Protein AF-A0A163JU99-F1 (afdb_monomer_lite)

Sequence (98 aa):
MFKSRKNGVNRFAAATATHRQRIQVEHNSVLDSEYPFRLNFYNKPPAMDITIEEFELFALDRLQVLKVVEMAKIRNRSDEDYKKDIQHALDTYLPMKS

Foldseek 3Di:
DDDDDDPDDPPVVVVVPPDPPPPPLPPDPCPCPPDVDPDDPCPDPDSDDDDPVVVVLLVVLVVQLVVQLVVCVVVVHDPVVSVVSNVVSCCPSPVPDD

pLDDT: mean 77.82, std 16.88, range [46.78, 97.06]

Secondary structure (DSSP, 8-state):
----------HHHHTT-S----------S-TTTS--SS-----S-------HHHHHHHHHHHHHHHHHHHHHHHTT--HHHHHHHHHHHHHHH-----

Organism: Absidia glauca (NCBI:txid4829)

Radius of gyration: 24.75 Å; chains: 1; bounding box: 75×51×43 Å

Structure (mmCIF, N/CA/C/O backbone):
data_AF-A0A163JU99-F1
#
_entry.id   AF-A0A163JU99-F1
#
loop_
_atom_site.group_PDB
_atom_site.id
_atom_site.type_symbol
_atom_site.label_atom_id
_atom_site.label_alt_id
_atom_site.label_comp_id
_atom_site.label_asym_id
_atom_site.label_entity_id
_atom_site.label_seq_id
_atom_site.pdbx_PDB_ins_code
_atom_site.Cartn_x
_atom_site.Cartn_y
_atom_site.Cartn_z
_atom_site.occupancy
_atom_site.B_iso_or_equiv
_atom_site.auth_seq_id
_atom_site.auth_comp_id
_atom_site.auth_asym_id
_atom_site.auth_atom_id
_atom_site.pdbx_PDB_model_num
ATOM 1 N N . MET A 1 1 ? 61.504 -42.811 -13.954 1.00 47.22 1 MET A N 1
ATOM 2 C CA . MET A 1 1 ? 61.089 -41.389 -13.901 1.00 47.22 1 MET A CA 1
ATOM 3 C C . MET A 1 1 ? 59.569 -41.336 -13.790 1.00 47.22 1 MET A C 1
ATOM 5 O O . MET A 1 1 ? 58.893 -41.754 -14.718 1.00 47.22 1 MET A O 1
ATOM 9 N N . PHE A 1 2 ? 59.029 -40.913 -12.644 1.00 49.62 2 PHE A N 1
ATOM 10 C CA . PHE A 1 2 ? 57.584 -40.862 -12.373 1.00 49.62 2 PHE A CA 1
ATOM 11 C C . PHE A 1 2 ? 57.014 -39.478 -12.682 1.00 49.62 2 PHE A C 1
ATOM 13 O O . PHE A 1 2 ? 57.546 -38.508 -12.149 1.00 49.62 2 PHE A O 1
ATOM 20 N N . LYS A 1 3 ? 55.890 -39.384 -13.410 1.00 54.06 3 LYS A N 1
ATOM 21 C CA . LYS A 1 3 ? 54.913 -38.287 -13.247 1.00 54.06 3 LYS A CA 1
ATOM 22 C C . LYS A 1 3 ? 53.481 -38.787 -13.482 1.00 54.06 3 LYS A C 1
ATOM 24 O O . LYS A 1 3 ? 53.049 -38.975 -14.612 1.00 54.06 3 LYS A O 1
ATOM 29 N N . SER A 1 4 ? 52.763 -38.980 -12.376 1.00 58.34 4 SER A N 1
ATOM 30 C CA . SER A 1 4 ? 51.311 -39.177 -12.309 1.00 58.34 4 SER A CA 1
ATOM 31 C C . SER A 1 4 ? 50.598 -37.849 -12.598 1.00 58.34 4 SER A C 1
ATOM 33 O O . SER A 1 4 ? 50.886 -36.839 -11.951 1.00 58.34 4 SER A O 1
ATOM 35 N N . ARG A 1 5 ? 49.688 -37.831 -13.582 1.00 57.56 5 ARG A N 1
ATOM 36 C CA . ARG A 1 5 ? 48.796 -36.693 -13.847 1.00 57.56 5 ARG A CA 1
ATOM 37 C C . ARG A 1 5 ? 47.585 -36.806 -12.922 1.00 57.56 5 ARG A C 1
ATOM 39 O O . ARG A 1 5 ? 46.739 -37.674 -13.105 1.00 57.56 5 ARG A O 1
ATOM 46 N N . LYS A 1 6 ? 47.513 -35.934 -11.917 1.00 58.91 6 LYS A N 1
ATOM 47 C CA . LYS A 1 6 ? 46.344 -35.809 -11.040 1.00 58.91 6 LYS A CA 1
ATOM 48 C C . LYS A 1 6 ? 45.259 -35.027 -11.784 1.00 58.91 6 LYS A C 1
ATOM 50 O O . LYS A 1 6 ? 45.405 -33.823 -11.976 1.00 58.91 6 LYS A O 1
ATOM 55 N N . ASN A 1 7 ? 44.180 -35.700 -12.182 1.00 64.12 7 ASN A N 1
ATOM 56 C CA . ASN A 1 7 ? 42.934 -35.040 -12.573 1.00 64.12 7 ASN A CA 1
ATOM 57 C C . ASN A 1 7 ? 42.321 -34.400 -11.321 1.00 64.12 7 ASN A C 1
ATOM 59 O O . ASN A 1 7 ? 41.635 -35.059 -10.542 1.00 64.12 7 ASN A O 1
ATOM 63 N N . GLY A 1 8 ? 42.621 -33.123 -11.092 1.00 60.16 8 GLY A N 1
ATOM 64 C CA . GLY A 1 8 ? 41.973 -32.334 -10.053 1.00 60.16 8 GLY A CA 1
ATOM 65 C C . GLY A 1 8 ? 40.538 -32.037 -10.465 1.00 60.16 8 GLY A C 1
ATOM 66 O O . GLY A 1 8 ? 40.300 -31.183 -11.313 1.00 60.16 8 GLY A O 1
ATOM 67 N N . VAL A 1 9 ? 39.575 -32.744 -9.878 1.00 64.81 9 VAL A N 1
ATOM 68 C CA . VAL A 1 9 ? 38.166 -32.358 -9.968 1.00 64.81 9 VAL A CA 1
ATOM 69 C C . VAL A 1 9 ? 38.017 -31.045 -9.200 1.00 64.81 9 VAL A C 1
ATOM 71 O O . VAL A 1 9 ? 38.246 -30.993 -7.990 1.00 64.81 9 VAL A O 1
ATOM 74 N N . ASN A 1 10 ? 37.679 -29.966 -9.904 1.00 65.00 10 ASN A N 1
ATOM 75 C CA . ASN A 1 10 ? 37.463 -28.657 -9.298 1.00 65.00 10 ASN A CA 1
ATOM 76 C C . ASN A 1 10 ? 36.257 -28.727 -8.347 1.00 65.00 10 ASN A C 1
ATOM 78 O O . ASN A 1 10 ? 35.111 -28.678 -8.786 1.00 65.00 10 ASN A O 1
ATOM 82 N N . ARG A 1 11 ? 36.511 -28.806 -7.033 1.00 58.06 11 ARG A N 1
ATOM 83 C CA . ARG A 1 11 ? 35.480 -28.807 -5.969 1.00 58.06 11 ARG A CA 1
ATOM 84 C C . ARG A 1 11 ? 34.517 -27.617 -6.060 1.00 58.06 11 ARG A C 1
ATOM 86 O O . ARG A 1 11 ? 33.373 -27.729 -5.638 1.00 58.06 11 ARG A O 1
ATOM 93 N N . PHE A 1 12 ? 34.960 -26.507 -6.648 1.00 56.47 12 PHE A N 1
ATOM 94 C CA . PHE A 1 12 ? 34.152 -25.305 -6.853 1.00 56.47 12 PHE A CA 1
ATOM 95 C C . PHE A 1 12 ? 33.166 -25.409 -8.028 1.00 56.47 12 PHE A C 1
ATOM 97 O O . PHE A 1 12 ? 32.187 -24.673 -8.049 1.00 56.47 12 PHE A O 1
ATOM 104 N N . ALA A 1 13 ? 33.367 -26.337 -8.973 1.00 60.56 13 ALA A N 1
ATOM 105 C CA . ALA A 1 13 ? 32.427 -26.562 -10.076 1.00 60.56 13 ALA A CA 1
ATOM 106 C C . ALA A 1 13 ? 31.156 -27.306 -9.624 1.00 60.56 13 ALA A C 1
ATOM 108 O O . ALA A 1 13 ? 30.103 -27.163 -10.235 1.00 60.56 13 ALA A O 1
ATOM 109 N N . ALA A 1 14 ? 31.228 -28.077 -8.533 1.00 59.25 14 ALA A N 1
ATOM 110 C CA . ALA A 1 14 ? 30.063 -28.770 -7.983 1.00 59.25 14 ALA A CA 1
ATOM 111 C C . ALA A 1 14 ? 29.080 -27.807 -7.286 1.00 59.25 14 ALA A C 1
ATOM 113 O O . ALA A 1 14 ? 27.877 -28.049 -7.298 1.00 59.25 14 ALA A O 1
ATOM 114 N N . ALA A 1 15 ? 29.571 -26.692 -6.727 1.00 58.50 15 ALA A N 1
ATOM 115 C CA . ALA A 1 15 ? 28.751 -25.703 -6.017 1.00 58.50 15 ALA A CA 1
ATOM 116 C C . ALA A 1 15 ? 27.944 -24.779 -6.951 1.00 58.50 15 ALA A C 1
ATOM 118 O O . ALA A 1 15 ? 26.996 -24.137 -6.513 1.00 58.50 15 ALA A O 1
ATOM 119 N N . THR A 1 16 ? 28.286 -24.707 -8.241 1.00 56.91 16 THR A N 1
ATOM 120 C CA . THR A 1 16 ? 27.484 -23.990 -9.249 1.00 56.91 16 THR A CA 1
ATOM 121 C C . THR A 1 16 ? 26.421 -24.876 -9.904 1.00 56.91 16 THR A C 1
ATOM 123 O O . THR A 1 16 ? 25.554 -24.359 -10.607 1.00 56.91 16 THR A O 1
ATOM 126 N N . ALA A 1 17 ? 26.451 -26.192 -9.661 1.00 57.31 17 ALA A N 1
ATOM 127 C CA . ALA A 1 17 ? 25.480 -27.152 -10.188 1.00 57.31 17 ALA A CA 1
ATOM 128 C C . ALA A 1 17 ? 24.206 -27.274 -9.326 1.00 57.31 17 ALA A C 1
ATOM 130 O O . ALA A 1 17 ? 23.238 -27.915 -9.740 1.00 57.31 17 ALA A O 1
ATOM 131 N N . THR A 1 18 ? 24.165 -26.646 -8.147 1.00 60.78 18 THR A N 1
ATOM 132 C CA . THR A 1 18 ? 22.953 -26.548 -7.326 1.00 60.78 18 THR A CA 1
ATOM 133 C C . THR A 1 18 ? 21.963 -25.575 -7.960 1.00 60.78 18 THR A C 1
ATOM 135 O O . THR A 1 18 ? 22.063 -24.364 -7.798 1.00 60.78 18 THR A O 1
ATOM 138 N N . HIS A 1 19 ? 21.036 -26.150 -8.729 1.00 57.00 19 HIS A N 1
ATOM 139 C CA . HIS A 1 19 ? 19.709 -25.643 -9.083 1.00 57.00 19 HIS A CA 1
ATOM 140 C C . HIS A 1 19 ? 19.586 -24.110 -9.186 1.00 57.00 19 HIS A C 1
ATOM 142 O O . HIS A 1 19 ? 18.886 -23.467 -8.406 1.00 57.00 19 HIS A O 1
ATOM 148 N N . ARG A 1 20 ? 20.220 -23.508 -10.203 1.00 56.84 20 ARG A N 1
ATOM 149 C CA . ARG A 1 20 ? 19.762 -22.208 -10.712 1.00 56.84 20 ARG A CA 1
ATOM 150 C C . ARG A 1 20 ? 18.394 -22.422 -11.347 1.00 56.84 20 ARG A C 1
ATOM 152 O O . ARG A 1 20 ? 18.297 -22.732 -12.534 1.00 56.84 20 ARG A O 1
ATOM 159 N N . GLN A 1 21 ? 17.346 -22.288 -10.547 1.00 61.47 21 GLN A N 1
ATOM 160 C CA . GLN A 1 21 ? 15.987 -22.217 -11.050 1.00 61.47 21 GLN A CA 1
ATOM 161 C C . GLN A 1 21 ? 15.908 -20.935 -11.887 1.00 61.47 21 GLN A C 1
ATOM 163 O O . GLN A 1 21 ? 15.929 -19.824 -11.361 1.00 61.47 21 GLN A O 1
ATOM 168 N N . ARG A 1 22 ? 15.954 -21.085 -13.215 1.00 56.53 22 ARG A N 1
ATOM 169 C CA . ARG A 1 22 ? 15.709 -19.983 -14.146 1.00 56.53 22 ARG A CA 1
ATOM 170 C C . ARG A 1 22 ? 14.273 -19.530 -13.909 1.00 56.53 22 ARG A C 1
ATOM 172 O O . ARG A 1 22 ? 13.349 -20.229 -14.311 1.00 56.53 22 ARG A O 1
ATOM 179 N N . ILE A 1 23 ? 14.099 -18.392 -13.246 1.00 63.19 23 ILE A N 1
ATOM 180 C CA . ILE A 1 23 ? 12.809 -17.709 -13.194 1.00 63.19 23 ILE A CA 1
ATOM 181 C C . ILE A 1 23 ? 12.557 -17.216 -14.620 1.00 63.19 23 ILE A C 1
ATOM 183 O O . ILE A 1 23 ? 13.197 -16.276 -15.083 1.00 63.19 23 ILE A O 1
ATOM 187 N N . GLN A 1 24 ? 11.718 -17.939 -15.359 1.00 56.62 24 GLN A N 1
ATOM 188 C CA . GLN A 1 24 ? 11.212 -17.480 -16.645 1.00 56.62 24 GLN A CA 1
ATOM 189 C C . GLN A 1 24 ? 10.158 -16.417 -16.339 1.00 56.62 24 GLN A C 1
ATOM 191 O O . GLN A 1 24 ? 9.115 -16.719 -15.764 1.00 56.62 24 GLN A O 1
ATOM 196 N N . VAL A 1 25 ? 10.488 -15.163 -16.637 1.00 57.81 25 VAL A N 1
ATOM 197 C CA . VAL A 1 25 ? 9.580 -14.028 -16.480 1.00 57.81 25 VAL A CA 1
ATOM 198 C C . VAL A 1 25 ? 8.718 -13.982 -17.740 1.00 57.81 25 VAL A C 1
ATOM 200 O O . VAL A 1 25 ? 9.172 -13.555 -18.799 1.00 57.81 25 VAL A O 1
ATOM 203 N N . GLU A 1 26 ? 7.510 -14.534 -17.653 1.00 56.59 26 GLU A N 1
ATOM 204 C CA . GLU A 1 26 ? 6.508 -14.465 -18.721 1.00 56.59 26 GLU A CA 1
ATOM 205 C C . GLU A 1 26 ? 6.063 -13.004 -18.885 1.00 56.59 26 GLU A C 1
ATOM 207 O O . GLU A 1 26 ? 5.470 -12.420 -17.979 1.00 56.59 26 GLU A O 1
ATOM 212 N N . HIS A 1 27 ? 6.376 -12.400 -20.030 1.00 51.56 27 HIS A N 1
ATOM 213 C CA . HIS A 1 27 ? 6.056 -11.005 -20.322 1.00 51.56 27 HIS A CA 1
ATOM 214 C C . HIS A 1 27 ? 4.619 -10.900 -20.856 1.00 51.56 27 HIS A C 1
ATOM 216 O O . HIS A 1 27 ? 4.386 -10.901 -22.066 1.00 51.56 27 HIS A O 1
ATOM 222 N N . ASN A 1 28 ? 3.638 -10.861 -19.952 1.00 52.84 28 ASN A N 1
ATOM 223 C CA . ASN A 1 28 ? 2.226 -10.753 -20.317 1.00 52.84 28 ASN A CA 1
ATOM 224 C C . ASN A 1 28 ? 1.871 -9.291 -20.641 1.00 52.84 28 ASN A C 1
ATOM 226 O O . ASN A 1 28 ? 1.821 -8.436 -19.762 1.00 52.84 28 ASN A O 1
ATOM 230 N N . SER A 1 29 ? 1.598 -8.990 -21.911 1.00 48.81 29 SER A N 1
ATOM 231 C CA . SER A 1 29 ? 1.280 -7.647 -22.428 1.00 48.81 29 SER A CA 1
ATOM 232 C C . SER A 1 29 ? -0.147 -7.158 -22.116 1.00 48.81 29 SER A C 1
ATOM 234 O O . SER A 1 29 ? -0.727 -6.398 -22.889 1.00 48.81 29 SER A O 1
ATOM 236 N N . VAL A 1 30 ? -0.734 -7.578 -20.990 1.00 46.78 30 VAL A N 1
ATOM 237 C CA . VAL A 1 30 ? -2.118 -7.247 -20.605 1.00 46.78 30 VAL A CA 1
ATOM 238 C C . VAL A 1 30 ? -2.144 -6.781 -19.149 1.00 46.78 30 VAL A C 1
ATOM 240 O O . VAL A 1 30 ? -2.598 -7.489 -18.252 1.00 46.78 30 VAL A O 1
ATOM 243 N N . LEU A 1 31 ? -1.622 -5.576 -18.910 1.00 50.69 31 LEU A N 1
ATOM 244 C CA . LEU A 1 31 ? -1.530 -4.973 -17.573 1.00 50.69 31 LEU A CA 1
ATOM 245 C C . LEU A 1 31 ? -2.905 -4.708 -16.925 1.00 50.69 31 LEU A C 1
ATOM 247 O O . LEU A 1 31 ? -2.988 -4.627 -15.705 1.00 50.69 31 LEU A O 1
ATOM 251 N N . ASP A 1 32 ? -3.991 -4.686 -17.705 1.00 50.69 32 ASP A N 1
ATOM 252 C CA . ASP A 1 32 ? -5.355 -4.499 -17.183 1.00 50.69 32 ASP A CA 1
ATOM 253 C C . ASP A 1 32 ? -6.001 -5.781 -16.616 1.00 50.69 32 ASP A C 1
ATOM 255 O O . ASP A 1 32 ? -7.065 -5.711 -16.005 1.00 50.69 32 ASP A O 1
ATOM 259 N N . SER A 1 33 ? -5.390 -6.963 -16.789 1.00 57.69 33 SER A N 1
ATOM 260 C CA . SER A 1 33 ? -5.994 -8.242 -16.362 1.00 57.69 33 SER A CA 1
ATOM 261 C C . SER A 1 33 ? -5.225 -8.983 -15.266 1.00 57.69 33 SER A C 1
ATOM 263 O O . SER A 1 33 ? -5.725 -9.997 -14.772 1.00 57.69 33 SER A O 1
ATOM 265 N N . GLU A 1 34 ? -4.017 -8.556 -14.894 1.00 66.00 34 GLU A N 1
ATOM 266 C CA . GLU A 1 34 ? -3.175 -9.359 -13.993 1.00 66.00 34 GLU A CA 1
ATOM 267 C C . GLU A 1 34 ? -3.681 -9.343 -12.540 1.00 66.00 34 GLU A C 1
ATOM 269 O O . GLU A 1 34 ? -3.587 -10.351 -11.837 1.00 66.00 34 GLU A O 1
ATOM 274 N N . TYR A 1 35 ? -4.312 -8.243 -12.122 1.00 75.75 35 TYR A N 1
ATOM 275 C CA . TYR A 1 35 ? -4.859 -8.070 -10.776 1.00 75.75 35 TYR A CA 1
ATOM 276 C C . TYR A 1 35 ? -6.291 -7.513 -10.834 1.00 75.75 35 TYR A C 1
ATOM 278 O O . TYR A 1 35 ? -6.507 -6.331 -10.570 1.00 75.75 35 TYR A O 1
ATOM 286 N N . PRO A 1 36 ? -7.298 -8.347 -11.162 1.00 74.69 36 PRO A N 1
ATOM 287 C CA . PRO A 1 36 ? -8.687 -7.900 -11.335 1.00 74.69 36 PRO A CA 1
ATOM 288 C C . PRO A 1 36 ? -9.342 -7.417 -10.032 1.00 74.69 36 PRO A C 1
ATOM 290 O O . PRO A 1 36 ? -10.394 -6.782 -10.053 1.00 74.69 36 PRO A O 1
ATOM 293 N N . PHE A 1 37 ? -8.737 -7.727 -8.884 1.00 81.75 37 PHE A N 1
ATOM 294 C CA . PHE A 1 37 ? -9.205 -7.312 -7.570 1.00 81.75 37 PHE A CA 1
ATOM 295 C C . PHE A 1 37 ? -8.117 -6.525 -6.845 1.00 81.75 37 PHE A C 1
ATOM 297 O O . PHE A 1 37 ? -6.926 -6.773 -7.018 1.00 81.75 37 PHE A O 1
ATOM 304 N N . ARG A 1 38 ? -8.533 -5.608 -5.965 1.00 79.88 38 ARG A N 1
ATOM 305 C CA . ARG A 1 38 ? -7.616 -4.839 -5.105 1.00 79.88 38 ARG A CA 1
ATOM 306 C C . ARG A 1 38 ? -6.918 -5.717 -4.061 1.00 79.88 38 ARG A C 1
ATOM 308 O O . ARG A 1 38 ? -5.762 -5.478 -3.725 1.00 79.88 38 ARG A O 1
ATOM 315 N N . LEU A 1 39 ? -7.618 -6.729 -3.543 1.00 85.00 39 LEU A N 1
ATOM 316 C CA . LEU A 1 39 ? -7.059 -7.687 -2.592 1.00 85.00 39 LEU A CA 1
ATOM 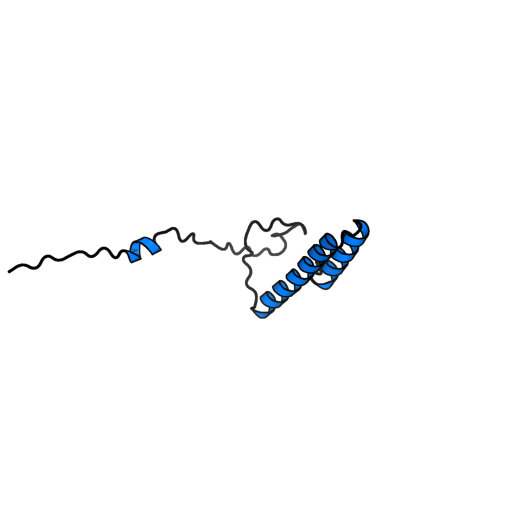317 C C . LEU A 1 39 ? -6.256 -8.750 -3.345 1.00 85.00 39 LEU A C 1
ATOM 319 O O . LEU A 1 39 ? -6.828 -9.527 -4.106 1.00 85.00 39 LEU A O 1
ATOM 323 N N . ASN A 1 40 ? -4.951 -8.807 -3.086 1.00 84.50 40 ASN A N 1
ATOM 324 C CA . ASN A 1 40 ? -4.035 -9.740 -3.734 1.00 84.50 40 ASN A CA 1
ATOM 325 C C . ASN A 1 40 ? -3.165 -10.473 -2.710 1.00 84.50 40 ASN A C 1
ATOM 327 O O . ASN A 1 40 ? -2.770 -9.909 -1.693 1.00 84.50 40 ASN A O 1
ATOM 331 N N . PHE A 1 41 ? -2.839 -11.733 -3.010 1.00 87.31 41 PHE A N 1
ATOM 332 C CA . PHE A 1 41 ? -1.960 -12.570 -2.182 1.00 87.31 41 PHE A CA 1
ATOM 333 C C . PHE A 1 41 ? -0.475 -12.481 -2.574 1.00 87.31 41 PHE A C 1
ATOM 335 O O . PHE A 1 41 ? 0.363 -13.063 -1.896 1.00 8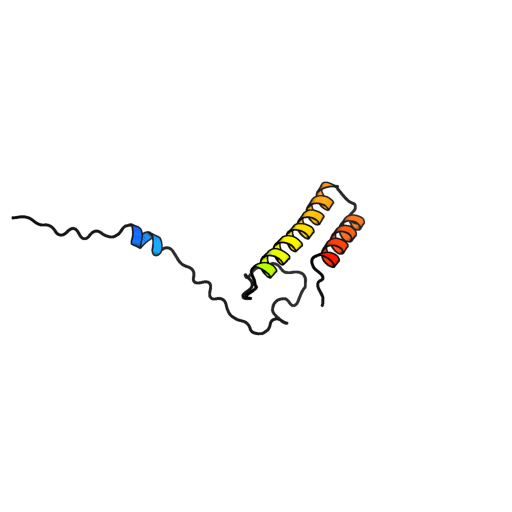7.31 41 PHE A O 1
ATOM 342 N N . TYR A 1 42 ? -0.138 -11.756 -3.650 1.00 86.94 42 TYR A N 1
ATOM 343 C CA . TYR A 1 42 ? 1.240 -11.556 -4.133 1.00 86.94 42 TYR A CA 1
ATOM 344 C C . TYR A 1 42 ? 2.028 -12.863 -4.373 1.00 86.94 42 TYR A C 1
ATOM 346 O O . TYR A 1 42 ? 3.212 -12.961 -4.062 1.00 86.94 42 TYR A O 1
ATOM 354 N N . ASN A 1 43 ? 1.370 -13.879 -4.942 1.00 86.56 43 ASN A N 1
ATOM 355 C CA . ASN A 1 43 ? 1.957 -15.211 -5.152 1.00 86.56 43 ASN A CA 1
ATOM 356 C C . ASN A 1 43 ? 3.075 -15.245 -6.207 1.00 86.56 43 ASN A C 1
ATOM 358 O O . ASN A 1 43 ? 3.920 -16.138 -6.179 1.00 86.56 43 ASN A O 1
ATOM 362 N N . LYS A 1 44 ? 3.040 -14.326 -7.176 1.00 84.25 44 LYS A N 1
ATOM 363 C CA . LYS A 1 44 ? 4.016 -14.229 -8.262 1.00 84.25 44 LYS A CA 1
ATOM 364 C C . LYS A 1 44 ? 4.716 -12.873 -8.188 1.00 84.25 44 LYS A C 1
ATOM 366 O O . LYS A 1 44 ? 4.043 -11.880 -7.910 1.00 84.25 44 LYS A O 1
ATOM 371 N N . PRO A 1 45 ? 6.038 -12.818 -8.420 1.00 86.31 45 PRO A N 1
ATOM 372 C CA . PRO A 1 45 ? 6.729 -11.544 -8.534 1.00 86.31 45 PRO A CA 1
ATOM 373 C C . PRO A 1 45 ? 6.241 -10.798 -9.788 1.00 86.31 45 PRO A C 1
ATOM 375 O O . PRO A 1 45 ? 5.991 -11.449 -10.806 1.00 86.31 45 PRO A O 1
ATOM 378 N N . PRO A 1 46 ? 6.112 -9.462 -9.736 1.00 84.19 46 PRO A N 1
ATOM 379 C CA . PRO A 1 46 ? 5.757 -8.672 -10.907 1.00 84.19 46 PRO A CA 1
ATOM 380 C C . PRO A 1 46 ? 6.870 -8.748 -11.961 1.00 84.19 46 PRO A C 1
ATOM 382 O O . PRO A 1 46 ? 8.054 -8.715 -11.628 1.00 84.19 46 PRO A O 1
ATOM 385 N N . ALA A 1 47 ? 6.473 -8.852 -13.229 1.00 83.44 47 ALA A N 1
ATOM 386 C CA . ALA A 1 47 ? 7.369 -8.930 -14.385 1.00 83.44 47 AL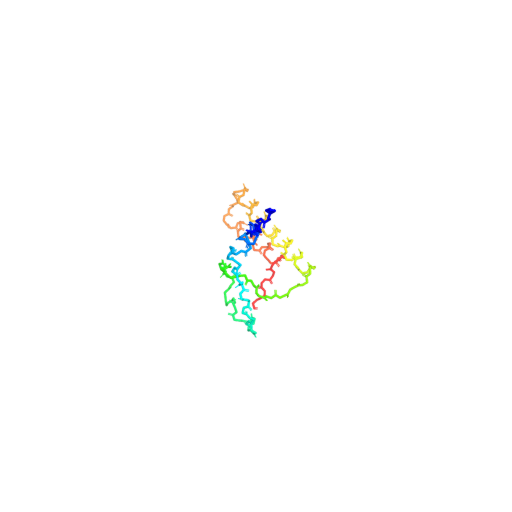A A CA 1
ATOM 387 C C . ALA A 1 47 ? 7.737 -7.555 -14.974 1.00 83.44 47 ALA A C 1
ATOM 389 O O . ALA A 1 47 ? 8.427 -7.494 -15.988 1.00 83.44 47 ALA A O 1
ATOM 390 N N . MET A 1 48 ? 7.229 -6.470 -14.385 1.00 83.94 48 MET A N 1
ATOM 391 C CA . MET A 1 48 ? 7.404 -5.119 -14.909 1.00 83.94 48 MET A CA 1
ATOM 392 C C . MET A 1 48 ? 8.771 -4.536 -14.550 1.00 83.94 48 MET A C 1
ATOM 394 O O . MET A 1 48 ? 9.251 -4.703 -13.427 1.00 83.94 48 MET A O 1
ATOM 398 N N . ASP A 1 49 ? 9.336 -3.785 -15.488 1.00 90.88 49 ASP A N 1
ATOM 399 C CA . ASP A 1 49 ? 10.511 -2.957 -15.249 1.00 90.88 49 ASP A CA 1
ATOM 400 C C . ASP A 1 49 ? 10.078 -1.580 -14.722 1.00 90.88 49 ASP A C 1
ATOM 402 O O . ASP A 1 49 ? 9.101 -1.002 -15.202 1.00 90.88 49 ASP A O 1
ATOM 406 N N . ILE A 1 50 ? 10.812 -1.060 -13.737 1.00 92.06 50 ILE A N 1
ATOM 407 C CA . ILE A 1 50 ? 10.614 0.268 -13.133 1.00 92.06 50 ILE A CA 1
ATOM 408 C C . ILE A 1 50 ? 11.966 0.957 -12.939 1.00 92.06 50 ILE A C 1
ATOM 410 O O . ILE A 1 50 ? 13.003 0.285 -12.871 1.00 92.06 50 ILE A O 1
ATOM 414 N N . THR A 1 51 ? 11.979 2.288 -12.841 1.00 97.06 51 THR A N 1
ATOM 415 C CA . THR A 1 51 ? 13.216 3.020 -12.528 1.00 97.06 51 THR A CA 1
ATOM 416 C C . THR A 1 51 ? 13.604 2.867 -11.055 1.00 97.06 51 THR A C 1
ATOM 418 O O . THR A 1 51 ? 12.818 2.416 -10.218 1.00 97.06 51 THR A O 1
ATOM 421 N N . ILE A 1 52 ? 14.842 3.242 -10.716 1.00 96.38 52 ILE A N 1
ATOM 422 C CA . ILE A 1 52 ? 15.321 3.200 -9.326 1.00 96.38 52 ILE A CA 1
ATOM 423 C C . ILE A 1 52 ? 14.523 4.188 -8.470 1.00 96.38 52 ILE A C 1
ATOM 425 O O . ILE A 1 52 ? 14.114 3.855 -7.362 1.00 96.38 52 ILE A O 1
ATOM 429 N N . GLU A 1 53 ? 14.243 5.373 -9.004 1.00 96.88 53 GLU A N 1
ATOM 430 C CA . GLU A 1 53 ? 13.491 6.419 -8.316 1.00 96.88 53 GLU A CA 1
ATOM 431 C C . GLU A 1 53 ? 12.043 5.984 -8.055 1.00 96.88 53 GLU A C 1
ATOM 433 O O . GLU A 1 53 ? 11.525 6.183 -6.959 1.00 96.88 53 GLU A O 1
ATOM 438 N N . GLU A 1 54 ? 11.397 5.340 -9.031 1.00 94.19 54 GLU A N 1
ATOM 439 C CA . GLU A 1 54 ? 10.058 4.768 -8.859 1.00 94.19 54 GLU A CA 1
ATOM 440 C C . GLU A 1 54 ? 10.054 3.671 -7.791 1.00 94.19 54 GLU A C 1
ATOM 442 O O . GLU A 1 54 ? 9.188 3.658 -6.915 1.00 94.19 54 GLU A O 1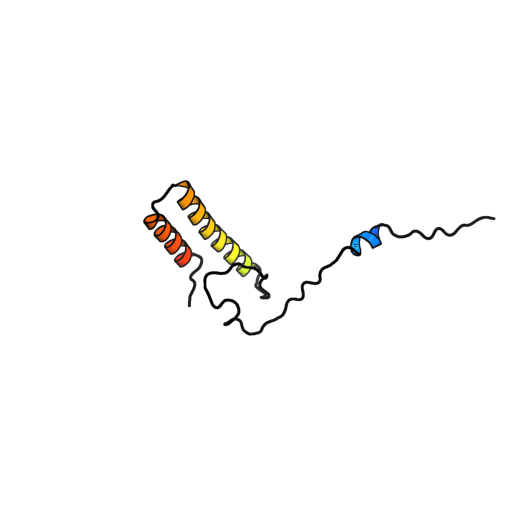
ATOM 447 N N . PHE A 1 55 ? 11.052 2.783 -7.814 1.00 94.44 55 PHE A N 1
ATOM 448 C CA . PHE A 1 55 ? 11.203 1.747 -6.796 1.00 94.44 55 PHE A CA 1
ATOM 449 C C . PHE A 1 55 ? 11.353 2.342 -5.389 1.00 94.44 55 PHE A C 1
ATOM 451 O O . PHE A 1 55 ? 10.701 1.873 -4.452 1.00 94.44 55 PHE A O 1
ATOM 458 N N . GLU A 1 56 ? 12.175 3.380 -5.231 1.00 96.44 56 GLU A N 1
ATOM 459 C CA . GLU A 1 56 ? 12.369 4.069 -3.953 1.00 96.44 56 GLU A CA 1
ATOM 460 C C . GLU A 1 56 ? 11.082 4.733 -3.458 1.00 96.44 56 GLU A C 1
ATOM 462 O O . GLU A 1 56 ? 10.718 4.562 -2.291 1.00 96.44 56 GLU A O 1
ATOM 467 N N . LEU A 1 57 ? 10.358 5.429 -4.339 1.00 94.81 57 LEU A N 1
ATOM 468 C CA . LEU A 1 57 ? 9.074 6.050 -4.009 1.00 94.81 57 LEU A CA 1
ATOM 469 C C . LEU A 1 57 ? 8.056 5.003 -3.539 1.00 94.81 57 LEU A C 1
ATOM 471 O O . LEU A 1 57 ? 7.518 5.124 -2.438 1.00 94.81 57 LEU A O 1
ATOM 475 N N . PHE A 1 58 ? 7.867 3.916 -4.295 1.00 92.94 58 PHE A N 1
ATOM 476 C CA . PHE A 1 58 ? 6.935 2.848 -3.918 1.00 92.94 58 PHE A CA 1
ATOM 477 C C . PHE A 1 58 ? 7.321 2.163 -2.605 1.00 92.94 58 PHE A C 1
ATOM 479 O O . PHE A 1 58 ? 6.451 1.801 -1.804 1.00 92.94 58 PHE A O 1
ATOM 486 N N . ALA A 1 59 ? 8.620 1.975 -2.362 1.00 95.00 59 ALA A N 1
ATOM 487 C CA . ALA A 1 59 ? 9.107 1.411 -1.113 1.00 95.00 59 ALA A CA 1
ATOM 488 C C . ALA A 1 59 ? 8.793 2.331 0.077 1.00 95.00 59 ALA A C 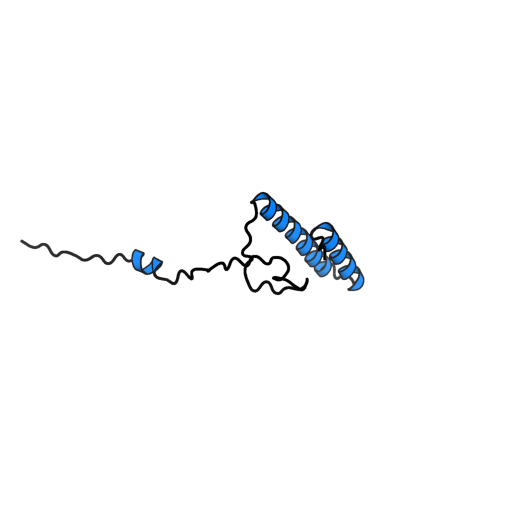1
ATOM 490 O O . ALA A 1 59 ? 8.291 1.857 1.100 1.00 95.00 59 ALA A O 1
ATOM 491 N N . LEU A 1 60 ? 9.042 3.637 -0.056 1.00 96.19 60 LEU A N 1
ATOM 492 C CA . LEU A 1 60 ? 8.753 4.624 0.985 1.00 96.19 60 LEU A CA 1
ATOM 493 C C . LEU A 1 60 ? 7.253 4.727 1.273 1.00 96.19 60 LEU A C 1
ATOM 495 O O . LEU A 1 60 ? 6.857 4.659 2.439 1.00 96.19 60 LEU A O 1
ATOM 499 N N . ASP A 1 61 ? 6.421 4.811 0.238 1.00 95.69 61 ASP A N 1
ATOM 500 C CA . ASP A 1 61 ? 4.965 4.889 0.378 1.00 95.69 61 ASP A CA 1
ATOM 501 C C . ASP A 1 61 ? 4.405 3.652 1.091 1.00 95.69 61 ASP A C 1
ATOM 503 O O . ASP A 1 61 ? 3.634 3.755 2.054 1.00 95.69 61 ASP A O 1
ATOM 507 N N . ARG A 1 62 ? 4.875 2.455 0.713 1.00 94.62 62 ARG A N 1
ATOM 508 C CA . ARG A 1 62 ? 4.489 1.205 1.379 1.00 94.62 62 ARG A CA 1
ATOM 509 C C . ARG A 1 62 ? 4.906 1.178 2.851 1.00 94.62 62 ARG A C 1
ATOM 511 O O . ARG A 1 62 ? 4.138 0.696 3.686 1.00 94.62 62 ARG A O 1
ATOM 518 N N . LEU A 1 63 ? 6.091 1.692 3.189 1.00 96.81 63 LEU A N 1
ATOM 519 C CA . LEU A 1 63 ? 6.544 1.789 4.581 1.00 96.81 63 LEU A CA 1
ATOM 520 C C . LEU A 1 63 ? 5.657 2.725 5.409 1.00 96.81 63 LEU A C 1
ATOM 522 O O . LEU A 1 63 ? 5.358 2.400 6.560 1.00 96.81 63 LEU A O 1
ATOM 526 N N . GLN A 1 64 ? 5.188 3.843 4.843 1.00 95.56 64 GLN A N 1
ATOM 527 C CA . GLN A 1 64 ? 4.268 4.745 5.547 1.00 95.56 64 GLN A CA 1
ATOM 528 C C . GLN A 1 64 ? 2.936 4.061 5.863 1.00 95.56 64 GLN A C 1
ATOM 530 O O . GLN A 1 64 ? 2.472 4.121 7.004 1.00 95.56 64 GLN A O 1
ATOM 535 N N . VAL A 1 65 ? 2.353 3.345 4.897 1.00 94.88 65 VAL A N 1
ATOM 536 C CA . VAL A 1 65 ? 1.104 2.596 5.113 1.00 94.88 65 VAL A CA 1
ATOM 537 C C . VAL A 1 65 ? 1.282 1.531 6.199 1.00 94.88 65 VAL A C 1
ATOM 539 O O . VAL A 1 65 ? 0.490 1.472 7.141 1.00 94.88 65 VAL A O 1
ATOM 542 N N . LEU A 1 66 ? 2.345 0.720 6.124 1.00 95.44 66 LEU A N 1
ATOM 543 C CA . LEU A 1 66 ? 2.615 -0.328 7.118 1.00 95.44 66 LEU A CA 1
ATOM 544 C C . LEU A 1 66 ? 2.834 0.244 8.523 1.00 95.44 66 LEU A C 1
ATOM 546 O O . LEU A 1 66 ? 2.334 -0.315 9.500 1.00 95.44 66 LEU A O 1
ATOM 550 N N . LYS A 1 67 ? 3.515 1.388 8.625 1.00 95.62 67 LYS A N 1
ATOM 551 C CA . LYS A 1 67 ? 3.705 2.097 9.891 1.00 95.62 67 LYS A CA 1
ATOM 552 C C . LYS A 1 67 ? 2.375 2.546 10.493 1.00 95.62 67 LYS A C 1
ATOM 554 O O . LYS A 1 67 ? 2.180 2.401 11.697 1.00 95.62 67 LYS A O 1
ATOM 559 N N . VAL A 1 68 ? 1.449 3.078 9.692 1.00 94.31 68 VAL A N 1
ATOM 560 C CA . VAL A 1 68 ? 0.117 3.472 10.189 1.00 94.31 68 VAL A CA 1
ATOM 561 C C . VAL A 1 68 ? -0.647 2.256 10.711 1.00 94.31 68 VAL A C 1
ATOM 563 O O . VAL A 1 68 ? -1.179 2.314 11.819 1.00 94.31 68 VAL A O 1
ATOM 566 N N . VAL A 1 69 ? -0.630 1.142 9.973 1.00 93.88 69 VAL A N 1
ATOM 567 C CA . VAL A 1 69 ? -1.256 -0.126 10.387 1.00 93.88 69 VAL A CA 1
ATOM 568 C C . VAL A 1 69 ? -0.694 -0.612 11.727 1.00 93.88 69 VAL A C 1
ATOM 570 O O . VAL A 1 69 ? -1.449 -0.925 12.650 1.00 93.88 69 VAL A O 1
ATOM 573 N N . GLU A 1 70 ? 0.632 -0.633 11.867 1.00 94.88 70 GLU A N 1
ATOM 574 C CA . GLU A 1 70 ? 1.302 -1.041 13.103 1.00 94.88 70 GLU A CA 1
ATOM 575 C C . GLU A 1 70 ? 0.949 -0.113 14.274 1.00 94.88 70 GLU A C 1
ATOM 577 O O . GLU A 1 70 ? 0.565 -0.572 15.350 1.00 94.88 70 GLU A O 1
ATOM 582 N N . MET A 1 71 ? 1.008 1.202 14.063 1.00 92.81 71 MET A N 1
ATOM 583 C CA . MET A 1 71 ? 0.700 2.193 15.093 1.00 92.81 71 MET A CA 1
ATOM 584 C C . MET A 1 71 ? -0.767 2.172 15.526 1.00 92.81 71 MET A C 1
ATOM 586 O O . MET A 1 71 ? -1.062 2.441 16.694 1.00 92.81 71 MET A O 1
ATOM 590 N N . ALA A 1 72 ? -1.695 1.899 14.609 1.00 90.19 72 ALA A N 1
ATOM 591 C CA . ALA A 1 72 ? -3.115 1.781 14.923 1.00 90.19 72 ALA A CA 1
ATOM 592 C C . ALA A 1 72 ? -3.385 0.523 15.767 1.00 90.19 72 ALA A C 1
ATOM 594 O O . ALA A 1 72 ? -4.139 0.586 16.741 1.00 90.19 72 ALA A O 1
ATOM 595 N N . LYS A 1 73 ? -2.680 -0.578 15.469 1.00 89.38 73 LYS A N 1
ATOM 596 C CA . LYS A 1 73 ? -2.718 -1.815 16.258 1.00 89.38 73 LYS A CA 1
ATOM 597 C C . LYS A 1 73 ? -2.117 -1.637 17.656 1.00 89.38 73 LYS A C 1
ATOM 599 O O . LYS A 1 73 ? -2.739 -2.031 18.634 1.00 89.38 73 LYS A O 1
ATOM 604 N N . ILE A 1 74 ? -0.942 -1.012 17.770 1.00 91.88 74 ILE A N 1
ATOM 605 C CA . ILE A 1 74 ? -0.262 -0.790 19.063 1.00 91.88 74 ILE A CA 1
ATOM 606 C C . ILE A 1 74 ? -1.085 0.115 19.985 1.00 91.88 74 ILE A C 1
ATOM 608 O O . ILE A 1 74 ? -1.128 -0.099 21.193 1.00 91.88 74 ILE A O 1
ATOM 612 N N . ARG A 1 75 ? -1.761 1.124 19.426 1.00 90.06 75 ARG A N 1
ATOM 613 C CA . ARG A 1 75 ? -2.589 2.062 20.199 1.00 90.06 75 ARG A CA 1
ATOM 614 C C . ARG A 1 75 ? -3.967 1.511 20.571 1.00 90.06 75 ARG A C 1
ATOM 616 O O . ARG A 1 75 ? -4.751 2.255 21.153 1.00 90.06 75 ARG A O 1
ATOM 623 N N . ASN A 1 76 ? -4.251 0.244 20.253 1.00 83.25 76 ASN A N 1
ATOM 624 C CA . ASN A 1 76 ? -5.499 -0.445 20.581 1.00 83.25 76 ASN A CA 1
ATOM 625 C C . ASN A 1 76 ? -6.744 0.378 20.184 1.00 83.25 76 ASN A C 1
ATOM 627 O O . ASN A 1 76 ? -7.688 0.531 20.961 1.00 83.25 76 ASN A O 1
ATOM 631 N N . ARG A 1 77 ? -6.696 0.983 18.986 1.00 81.69 77 ARG A N 1
ATOM 632 C CA . ARG A 1 77 ? -7.777 1.824 18.454 1.00 81.69 77 ARG A CA 1
ATOM 633 C C . ARG A 1 77 ? -9.070 1.023 18.306 1.00 81.69 77 ARG A C 1
ATOM 635 O O . ARG A 1 77 ? -9.032 -0.185 18.091 1.00 81.69 77 ARG A O 1
ATOM 642 N N . SER A 1 78 ? -10.203 1.721 18.387 1.00 87.81 78 SER A N 1
ATOM 643 C CA . SER A 1 78 ? -11.496 1.141 18.022 1.00 87.81 78 SER A CA 1
ATOM 644 C C . SER A 1 78 ? -11.489 0.739 16.543 1.00 87.81 78 SER A C 1
ATOM 646 O O . SER A 1 78 ? -10.814 1.383 15.736 1.00 87.81 78 SER A O 1
ATOM 648 N N . ASP A 1 79 ? -12.245 -0.295 16.172 1.00 87.81 79 ASP A N 1
ATOM 649 C CA . ASP A 1 79 ? -12.291 -0.795 14.790 1.00 87.81 79 ASP A CA 1
ATOM 650 C C . ASP A 1 79 ? -12.679 0.295 13.776 1.00 87.81 79 ASP A C 1
ATOM 652 O O . ASP A 1 79 ? -12.192 0.308 12.645 1.00 87.81 79 ASP A O 1
ATOM 656 N N . GLU A 1 80 ? -13.530 1.239 14.180 1.00 91.56 80 GLU A N 1
ATOM 657 C CA . GLU A 1 80 ? -13.977 2.339 13.326 1.00 91.56 80 GLU A CA 1
ATOM 658 C C . GLU A 1 80 ? -12.893 3.401 13.122 1.00 91.56 80 GLU A C 1
ATOM 660 O O . GLU A 1 80 ? -12.701 3.880 12.003 1.00 91.56 80 GLU A O 1
ATOM 665 N N . ASP A 1 81 ? -12.135 3.740 14.166 1.00 89.88 81 ASP A N 1
ATOM 666 C CA . ASP A 1 81 ? -11.006 4.668 14.039 1.00 89.88 81 ASP A CA 1
ATOM 667 C C . ASP A 1 81 ? -9.841 4.017 13.286 1.00 89.88 81 ASP A C 1
ATOM 669 O O . ASP A 1 81 ? -9.202 4.656 12.455 1.00 89.88 81 ASP A O 1
ATOM 673 N N . TYR A 1 82 ? -9.617 2.720 13.509 1.00 91.56 82 TYR A N 1
ATOM 674 C CA . TYR A 1 82 ? -8.627 1.922 12.790 1.00 91.56 82 TYR A CA 1
ATOM 675 C C . TYR A 1 82 ? -8.885 1.936 11.277 1.00 91.56 82 TYR A C 1
ATOM 677 O O . TYR A 1 82 ? -7.973 2.207 10.494 1.00 91.56 82 TYR A O 1
ATOM 685 N N . LYS A 1 83 ? -10.139 1.708 10.854 1.00 91.62 83 LYS A N 1
ATOM 686 C CA . LYS A 1 83 ? -10.530 1.792 9.437 1.00 91.62 83 LYS A CA 1
ATOM 687 C C . LYS A 1 83 ? -10.290 3.185 8.860 1.00 91.62 83 LYS A C 1
ATOM 689 O O . LYS A 1 83 ? -9.773 3.282 7.752 1.00 91.62 83 LYS A O 1
ATOM 694 N N . LYS A 1 84 ? -10.640 4.250 9.590 1.00 93.25 84 LYS A N 1
ATOM 695 C CA . LYS A 1 84 ? -10.453 5.639 9.130 1.00 93.25 84 LYS A CA 1
ATOM 696 C C . LYS A 1 84 ? -8.979 5.993 8.953 1.00 93.25 84 LYS A C 1
ATOM 698 O O . LYS A 1 84 ? -8.614 6.515 7.903 1.00 93.25 84 LYS A O 1
ATOM 703 N N . ASP A 1 85 ? -8.146 5.679 9.944 1.00 92.31 85 ASP A N 1
ATOM 704 C CA . ASP A 1 85 ? -6.707 5.963 9.912 1.00 92.31 85 ASP A CA 1
ATOM 705 C C . ASP A 1 85 ? -6.033 5.247 8.729 1.00 92.31 85 ASP A C 1
ATOM 707 O O . ASP A 1 85 ? -5.236 5.841 7.999 1.00 92.31 85 ASP A O 1
ATOM 711 N N . ILE A 1 86 ? -6.388 3.979 8.498 1.00 92.06 86 ILE A N 1
ATOM 712 C CA . ILE A 1 86 ? -5.849 3.201 7.378 1.00 92.06 86 ILE A CA 1
ATOM 713 C C . ILE A 1 86 ? -6.376 3.705 6.044 1.00 92.06 86 ILE A C 1
ATOM 715 O O . ILE A 1 86 ? -5.586 3.852 5.117 1.00 92.06 86 ILE A O 1
ATOM 719 N N . GLN A 1 87 ? -7.675 3.991 5.930 1.00 92.00 87 GLN A N 1
ATOM 720 C CA . GLN A 1 87 ? -8.245 4.511 4.689 1.00 92.00 87 GLN A CA 1
ATOM 721 C C . GLN A 1 87 ? -7.568 5.826 4.296 1.00 92.00 87 GLN A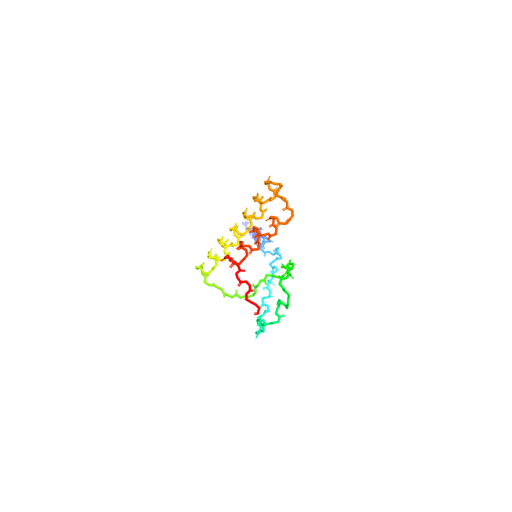 C 1
ATOM 723 O O . GLN A 1 87 ? -7.167 5.985 3.149 1.00 92.00 87 GLN A O 1
ATOM 728 N N . HIS A 1 88 ? -7.332 6.717 5.261 1.00 92.94 88 HIS A N 1
ATOM 729 C CA . HIS A 1 88 ? -6.617 7.960 5.008 1.00 92.94 88 HIS A CA 1
ATOM 730 C C . HIS A 1 88 ? -5.175 7.723 4.527 1.00 92.94 88 HIS A C 1
ATOM 732 O O . HIS A 1 88 ? -4.724 8.374 3.581 1.00 92.94 88 HIS A O 1
ATOM 738 N N . ALA A 1 89 ? -4.454 6.781 5.142 1.00 93.06 89 ALA A N 1
ATOM 739 C CA . ALA A 1 89 ? -3.109 6.419 4.703 1.00 93.06 89 ALA A CA 1
ATOM 740 C C . ALA A 1 89 ? -3.107 5.820 3.288 1.00 93.06 89 ALA A C 1
ATOM 742 O O . ALA A 1 89 ? -2.250 6.176 2.481 1.00 93.06 89 ALA A O 1
ATOM 743 N N . LEU A 1 90 ? -4.075 4.957 2.968 1.00 92.19 90 LEU A N 1
ATOM 744 C CA . LEU A 1 90 ? -4.233 4.393 1.629 1.00 92.19 90 LEU A CA 1
ATOM 745 C C . LEU A 1 90 ? -4.516 5.490 0.601 1.00 92.19 90 LEU A C 1
ATOM 747 O O . LEU A 1 90 ? -3.819 5.557 -0.399 1.00 92.19 90 LEU A O 1
ATOM 751 N N . ASP A 1 91 ? -5.448 6.401 0.865 1.00 91.69 91 ASP A N 1
ATOM 752 C CA . ASP A 1 91 ? -5.785 7.472 -0.082 1.00 91.69 91 ASP A CA 1
ATOM 753 C C . ASP A 1 91 ? -4.613 8.441 -0.326 1.00 91.69 91 ASP A C 1
ATOM 755 O O . ASP A 1 91 ? -4.509 9.029 -1.402 1.00 91.69 91 ASP A O 1
ATOM 759 N N . THR A 1 92 ? -3.720 8.592 0.659 1.00 92.75 92 THR A N 1
ATOM 760 C CA . THR A 1 92 ? -2.561 9.496 0.588 1.00 92.75 92 THR A CA 1
ATOM 761 C C . THR A 1 92 ? -1.369 8.866 -0.133 1.00 92.75 92 THR A C 1
ATOM 763 O O . THR A 1 92 ? -0.812 9.484 -1.036 1.00 92.75 92 THR A O 1
ATOM 766 N N . TYR A 1 93 ? -0.963 7.659 0.275 1.00 92.75 93 TYR A N 1
ATOM 767 C CA . TYR A 1 93 ? 0.285 7.023 -0.177 1.00 92.75 93 TYR A CA 1
ATOM 768 C C . TYR A 1 93 ? 0.065 5.943 -1.240 1.00 92.75 93 TYR A C 1
ATOM 770 O O . TYR A 1 93 ? 0.991 5.566 -1.946 1.00 92.75 93 TYR A O 1
ATOM 778 N N . LEU A 1 94 ? -1.152 5.411 -1.361 1.00 87.75 94 LEU A N 1
ATOM 779 C CA . LEU A 1 94 ? -1.489 4.385 -2.345 1.00 87.75 94 LEU A CA 1
ATOM 780 C C . LEU A 1 94 ? -2.876 4.650 -2.953 1.00 87.75 94 LEU A C 1
ATOM 782 O O . LEU A 1 94 ? -3.798 3.850 -2.751 1.00 87.75 94 LEU A O 1
ATOM 786 N N . PRO A 1 95 ? -3.057 5.765 -3.691 1.00 82.12 95 PRO A N 1
ATOM 787 C CA . PRO A 1 95 ? -4.330 6.098 -4.313 1.00 82.12 95 PRO A CA 1
ATOM 788 C C . PRO A 1 95 ? -4.652 5.071 -5.403 1.00 82.12 95 PRO A C 1
ATOM 790 O O . PRO A 1 95 ? -4.279 5.211 -6.568 1.00 82.12 95 PRO A O 1
ATOM 793 N N . MET A 1 96 ? -5.355 4.009 -5.013 1.00 71.19 96 MET A N 1
ATOM 794 C CA . MET A 1 96 ? -5.803 2.958 -5.917 1.00 71.19 96 MET A CA 1
ATOM 795 C C . MET A 1 96 ? -6.959 3.495 -6.762 1.00 71.19 96 MET A C 1
ATOM 797 O O . MET A 1 96 ? -8.133 3.356 -6.404 1.00 71.19 96 MET A O 1
ATOM 801 N N . LYS A 1 97 ? -6.625 4.145 -7.879 1.00 58.50 97 LYS A N 1
ATOM 802 C CA . LYS A 1 97 ? -7.594 4.490 -8.921 1.00 58.50 97 LYS A CA 1
ATOM 803 C C . LYS A 1 97 ? -8.074 3.184 -9.557 1.00 58.50 97 LYS A C 1
ATOM 805 O O . LYS A 1 97 ? -7.256 2.379 -9.988 1.00 58.50 97 LYS A O 1
ATOM 810 N N . SER A 1 98 ? -9.385 2.956 -9.514 1.00 50.06 98 SER A N 1
ATOM 811 C CA . SER A 1 98 ? -10.056 1.931 -10.320 1.00 50.06 98 SER A CA 1
ATOM 812 C C . SER A 1 98 ? -10.718 2.595 -11.511 1.00 50.06 98 SER A C 1
ATOM 814 O O . SER A 1 98 ? -11.003 3.809 -11.403 1.00 50.06 98 SER A O 1
#